Protein AF-A0A969HPZ8-F1 (afdb_monomer_lite)

pLDDT: mean 84.65, std 18.67, range [32.44, 97.88]

Radius of gyration: 44.58 Å; chains: 1; bounding box: 95×36×139 Å

Sequence (136 aa):
MDTYYGGFGYPGRSRDCRLFSSQFLYKSYSKAYPSARRLADGHLGERISLPQRNEIGNLKDAFNKMAESLQRSRQALEDYSHTLEQRVEERTYEVQKAYDEIAAKNEEILQQKHNIELVVKHLENTLQELQSTQGH

Secondary structure (DSSP, 8-state):
----PPP--PPP--SSHHHHHHHHHHHHHHHHHHHHHHHHTT-TT--------SHHHHHHHHHHHHHHHHHHHHHHHHHHHHHHHHHHHHHHHHHHHHHHHHHHHHHHHHHHHHHHHHHHHHHHHHHHHHHHHTT-

Foldseek 3Di:
DDDDDDDPDDDDDDDDVVVVVVVVVCVLCVQPVVLVVVVVVPPLVRADDDPDDDVSVVVRVVVNVVSVVVVVVVVVVVVVVVVVVVVVVVVVVVVVVVVVVVVVVVVVVVVVVVVVVVVVVVVVVVVVVVVVVVPD

Structure (mmCIF, N/CA/C/O backbone):
data_AF-A0A969HPZ8-F1
#
_entry.id   AF-A0A969HPZ8-F1
#
loop_
_atom_site.group_PDB
_atom_site.id
_atom_site.type_symbol
_atom_site.label_atom_id
_atom_site.label_alt_id
_atom_site.label_comp_id
_atom_site.label_asym_id
_atom_site.label_entity_id
_atom_site.label_seq_id
_atom_site.pdbx_PDB_ins_code
_atom_site.Cartn_x
_atom_site.Cartn_y
_atom_site.Cartn_z
_atom_site.occupancy
_atom_site.B_iso_or_equiv
_atom_site.auth_seq_id
_atom_site.auth_comp_id
_atom_site.auth_asym_id
_atom_site.auth_atom_id
_atom_site.pdbx_PDB_model_num
ATOM 1 N N . MET A 1 1 ? 54.449 -28.662 -66.510 1.00 36.91 1 MET A N 1
ATOM 2 C CA . MET A 1 1 ? 54.519 -27.369 -67.207 1.00 36.91 1 MET A CA 1
ATOM 3 C C . MET A 1 1 ? 53.101 -26.856 -67.325 1.00 36.91 1 MET A C 1
ATOM 5 O O . MET A 1 1 ? 52.287 -27.584 -67.871 1.00 36.91 1 MET A O 1
ATOM 9 N N . ASP A 1 2 ? 52.873 -25.678 -66.734 1.00 32.44 2 ASP A N 1
ATOM 10 C CA . ASP A 1 2 ? 51.867 -24.656 -67.075 1.00 32.44 2 ASP A CA 1
ATOM 11 C C . ASP A 1 2 ? 50.370 -25.020 -66.908 1.00 32.44 2 ASP A C 1
ATOM 13 O O . ASP A 1 2 ? 49.909 -26.028 -67.411 1.00 32.44 2 ASP A O 1
ATOM 17 N N . THR A 1 3 ? 49.489 -24.268 -66.227 1.00 36.00 3 THR A N 1
ATOM 18 C CA . THR A 1 3 ? 49.500 -22.866 -65.762 1.00 36.00 3 THR A CA 1
ATOM 19 C C . THR A 1 3 ? 48.362 -22.609 -64.744 1.00 36.00 3 THR A C 1
ATOM 21 O O . THR A 1 3 ? 47.271 -23.143 -64.886 1.00 36.00 3 THR A O 1
ATOM 24 N N . TYR A 1 4 ? 48.660 -21.764 -63.747 1.00 38.16 4 TYR A N 1
ATOM 25 C CA . TYR A 1 4 ? 47.849 -20.705 -63.109 1.00 38.16 4 TYR A CA 1
ATOM 26 C C . TYR A 1 4 ? 46.419 -20.939 -62.560 1.00 38.16 4 TYR A C 1
ATOM 28 O O . TYR A 1 4 ? 45.459 -21.220 -63.268 1.00 38.16 4 TYR A O 1
ATOM 36 N N . TYR A 1 5 ? 46.292 -20.628 -61.261 1.00 41.00 5 TYR A N 1
ATOM 37 C CA . TYR A 1 5 ? 45.070 -20.432 -60.473 1.00 41.00 5 TYR A CA 1
ATOM 38 C C . TYR A 1 5 ? 44.028 -19.537 -61.173 1.00 41.00 5 TYR A C 1
ATOM 40 O O . TYR A 1 5 ? 44.257 -18.345 -61.383 1.00 41.00 5 TYR A O 1
ATOM 48 N N . GLY A 1 6 ? 42.849 -20.103 -61.447 1.00 38.56 6 GLY A N 1
ATOM 49 C CA . GLY A 1 6 ? 41.646 -19.371 -61.841 1.00 38.56 6 GLY A CA 1
ATOM 50 C C . GLY A 1 6 ? 41.058 -18.599 -60.658 1.00 38.56 6 GLY A C 1
ATOM 51 O O . GLY A 1 6 ? 40.745 -19.169 -59.613 1.00 38.56 6 GLY A O 1
ATOM 52 N N . GLY A 1 7 ? 40.948 -17.282 -60.824 1.00 41.78 7 GLY A N 1
ATOM 53 C CA . GLY A 1 7 ? 40.485 -16.351 -59.806 1.00 41.78 7 GLY A CA 1
ATOM 54 C C . GLY A 1 7 ? 38.990 -16.457 -59.516 1.00 41.78 7 GLY A C 1
ATOM 55 O O . GLY A 1 7 ? 38.155 -16.156 -60.366 1.00 41.78 7 GLY A O 1
ATOM 56 N N . PHE A 1 8 ? 38.656 -16.754 -58.262 1.00 42.22 8 PHE A N 1
ATOM 57 C CA . PHE A 1 8 ? 37.438 -16.228 -57.656 1.00 42.22 8 PHE A CA 1
ATOM 58 C C . PHE A 1 8 ? 37.699 -14.763 -57.300 1.00 42.22 8 PHE A C 1
ATOM 60 O O . PHE A 1 8 ? 38.383 -14.451 -56.324 1.00 42.22 8 PHE A O 1
ATOM 67 N N . GLY A 1 9 ? 37.199 -13.856 -58.140 1.00 33.75 9 GLY A N 1
ATOM 68 C CA . GLY A 1 9 ? 37.201 -12.426 -57.865 1.00 33.75 9 GLY A CA 1
ATOM 69 C C . GLY A 1 9 ? 36.368 -12.133 -56.621 1.00 33.75 9 GLY A C 1
ATOM 70 O O . GLY A 1 9 ? 35.142 -12.161 -56.669 1.00 33.75 9 GLY A O 1
ATOM 71 N N . TYR A 1 10 ? 37.031 -11.847 -55.504 1.00 49.59 10 TYR A N 1
ATOM 72 C CA . TYR A 1 10 ? 36.386 -11.234 -54.350 1.00 49.59 10 TYR A CA 1
ATOM 73 C C . TYR A 1 10 ? 36.003 -9.792 -54.723 1.00 49.59 10 TYR A C 1
ATOM 75 O O . TYR A 1 10 ? 36.902 -9.000 -55.021 1.00 49.59 10 TYR A O 1
ATOM 83 N N . PRO A 1 11 ? 34.712 -9.409 -54.714 1.00 42.31 11 PRO A N 1
ATOM 84 C CA . PRO A 1 11 ? 34.341 -8.013 -54.892 1.00 42.31 11 PRO A CA 1
ATOM 85 C C . PRO A 1 11 ? 34.908 -7.180 -53.733 1.00 42.31 11 PRO A C 1
ATOM 87 O O . PRO A 1 11 ? 34.896 -7.591 -52.569 1.00 42.31 11 PRO A O 1
ATOM 90 N N . GLY A 1 12 ? 35.474 -6.028 -54.093 1.00 42.38 12 GLY A N 1
ATOM 91 C CA . GLY A 1 12 ? 36.371 -5.219 -53.275 1.00 42.38 12 GLY A CA 1
ATOM 92 C C . GLY A 1 12 ? 35.856 -4.879 -51.876 1.00 42.38 12 GLY A C 1
ATOM 93 O O . GLY A 1 12 ? 34.863 -4.179 -51.701 1.00 42.38 12 GLY A O 1
ATOM 94 N N . ARG A 1 13 ? 36.623 -5.288 -50.860 1.00 58.62 13 ARG A N 1
ATOM 95 C CA . ARG A 1 13 ? 36.639 -4.621 -49.554 1.00 58.62 13 ARG A CA 1
ATOM 96 C C . ARG A 1 13 ? 37.657 -3.488 -49.597 1.00 58.62 13 ARG A C 1
ATOM 98 O O . ARG A 1 13 ? 38.834 -3.718 -49.336 1.00 58.62 13 ARG A O 1
ATOM 105 N N . SER A 1 14 ? 37.229 -2.259 -49.853 1.00 56.53 14 SER A N 1
ATOM 106 C CA . SER A 1 14 ? 38.076 -1.097 -49.569 1.00 56.53 14 SER A CA 1
ATOM 107 C C . SER A 1 14 ? 37.267 0.200 -49.557 1.00 56.53 14 SER A C 1
ATOM 109 O O . SER A 1 14 ? 36.844 0.692 -50.591 1.00 56.53 14 SER A O 1
ATOM 111 N N . ARG A 1 15 ? 37.161 0.773 -48.345 1.00 45.53 15 ARG A N 1
ATOM 112 C CA . ARG A 1 15 ? 36.749 2.146 -47.957 1.00 45.53 15 ARG A CA 1
ATOM 113 C C . ARG A 1 15 ? 35.367 2.340 -47.306 1.00 45.53 15 ARG A C 1
ATOM 115 O O . ARG A 1 15 ? 35.305 3.164 -46.398 1.00 45.53 15 ARG A O 1
ATOM 122 N N . ASP A 1 16 ? 34.355 1.508 -47.561 1.00 53.28 16 ASP A N 1
ATOM 123 C CA . ASP A 1 16 ? 33.004 1.741 -46.988 1.00 53.28 16 ASP A CA 1
ATOM 124 C C . ASP A 1 16 ? 32.743 1.136 -45.596 1.00 53.28 16 ASP A C 1
ATOM 126 O O . ASP A 1 16 ? 31.953 1.662 -44.808 1.00 53.28 16 ASP A O 1
ATOM 130 N N . CYS A 1 17 ? 33.450 0.066 -45.221 1.00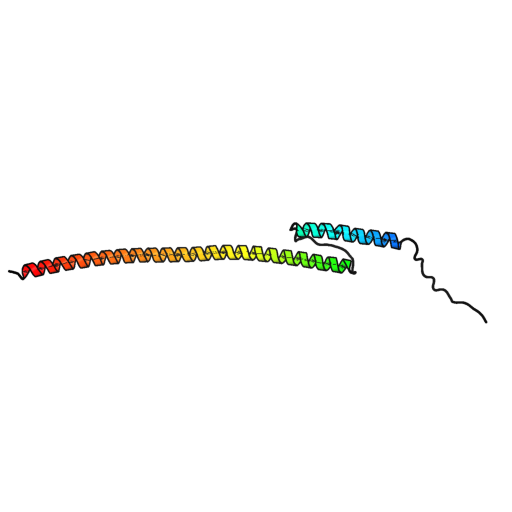 53.16 17 CYS A N 1
ATOM 131 C CA . CYS A 1 17 ? 33.186 -0.645 -43.961 1.00 53.16 17 CYS A CA 1
ATOM 132 C C . CYS A 1 17 ? 33.466 0.205 -42.702 1.00 53.16 17 CYS A C 1
ATOM 134 O O . CYS A 1 17 ? 32.846 -0.013 -41.662 1.00 53.16 17 CYS A O 1
ATOM 136 N N . ARG A 1 18 ? 34.387 1.181 -42.790 1.00 51.97 18 ARG A N 1
ATOM 137 C CA . ARG A 1 18 ? 34.789 2.039 -41.658 1.00 51.97 18 ARG A CA 1
ATOM 138 C C . ARG A 1 18 ? 33.730 3.089 -41.305 1.00 51.97 18 ARG A C 1
ATOM 140 O O . ARG A 1 18 ? 33.498 3.346 -40.128 1.00 51.97 18 ARG A O 1
ATOM 147 N N . LEU A 1 19 ? 33.078 3.673 -42.312 1.00 53.28 19 LEU A N 1
ATOM 148 C CA . LEU A 1 19 ? 31.987 4.632 -42.110 1.00 53.28 19 LEU A CA 1
ATOM 149 C C . LEU A 1 19 ? 30.706 3.914 -41.667 1.00 53.28 19 LEU A C 1
ATOM 151 O O . LEU A 1 19 ? 29.990 4.399 -40.791 1.00 53.28 19 LEU A O 1
ATOM 155 N N . PHE A 1 20 ? 30.461 2.715 -42.203 1.00 60.28 20 PHE A N 1
ATOM 156 C CA . PHE A 1 20 ? 29.296 1.909 -41.851 1.00 60.28 20 PHE A CA 1
ATOM 157 C C . PHE A 1 20 ? 29.300 1.458 -40.378 1.00 60.28 20 PHE A C 1
ATOM 159 O O . PHE A 1 20 ? 28.286 1.609 -39.697 1.00 60.28 20 PHE A O 1
ATOM 166 N N . SER A 1 21 ? 30.430 0.969 -39.846 1.00 62.00 21 SER A N 1
ATOM 167 C CA . SER A 1 21 ? 30.516 0.516 -38.446 1.00 62.00 21 SER A CA 1
ATOM 168 C C . SER A 1 21 ? 30.403 1.664 -37.432 1.00 62.00 21 SER A C 1
ATOM 170 O O . SER A 1 21 ? 29.736 1.523 -36.407 1.00 62.00 21 SER A O 1
ATOM 172 N N . SER A 1 22 ? 30.998 2.821 -37.735 1.00 69.75 22 SER A N 1
ATOM 173 C CA . SER A 1 22 ? 30.930 4.031 -36.906 1.00 69.75 22 SER A CA 1
ATOM 174 C C . SER A 1 22 ? 29.501 4.574 -36.810 1.00 69.75 22 SER A C 1
ATOM 176 O O . SER A 1 22 ? 28.981 4.763 -35.706 1.00 69.75 22 SER A O 1
ATOM 178 N N . GLN A 1 23 ? 28.823 4.736 -37.952 1.00 71.88 23 GLN A N 1
ATOM 179 C CA . GLN A 1 23 ? 27.449 5.241 -37.986 1.00 71.88 23 GLN A CA 1
ATOM 180 C C . GLN A 1 23 ? 26.473 4.283 -37.285 1.00 71.88 23 GLN A C 1
ATOM 182 O O . GLN A 1 23 ? 25.481 4.706 -36.688 1.00 71.88 23 GLN A O 1
ATOM 187 N N . PHE A 1 24 ? 26.749 2.983 -37.349 1.00 73.56 24 PHE A N 1
ATOM 188 C CA . PHE A 1 24 ? 25.947 1.929 -36.739 1.00 73.56 24 PHE A CA 1
ATOM 189 C C . PHE A 1 24 ? 26.045 1.895 -35.209 1.00 73.56 24 PHE A C 1
ATOM 191 O O . PHE A 1 24 ? 25.016 1.855 -34.524 1.00 73.56 24 PHE A O 1
ATOM 198 N N . LEU A 1 25 ? 27.266 1.946 -34.670 1.00 76.69 25 LEU A N 1
ATOM 199 C CA . LEU A 1 25 ? 27.490 2.000 -33.225 1.00 76.69 25 LEU A CA 1
ATOM 200 C C . LEU A 1 25 ? 26.940 3.306 -32.645 1.00 76.69 25 LEU A C 1
ATOM 202 O O . LEU A 1 25 ? 26.255 3.277 -31.623 1.00 76.69 25 LEU A O 1
ATOM 206 N N . TYR A 1 26 ? 27.126 4.426 -33.353 1.00 80.69 26 TYR A N 1
ATOM 207 C CA . TYR A 1 26 ? 26.585 5.720 -32.945 1.00 80.69 26 TYR A CA 1
ATOM 208 C C . TYR A 1 26 ? 25.051 5.724 -32.880 1.00 80.69 26 TYR A C 1
ATOM 210 O O . TYR A 1 26 ? 24.491 6.146 -31.874 1.00 80.69 26 TYR A O 1
ATOM 218 N N . LYS A 1 27 ? 24.354 5.190 -33.897 1.00 76.75 27 LYS A N 1
ATOM 219 C CA . LYS A 1 27 ? 22.878 5.081 -33.901 1.00 76.75 27 LYS A CA 1
ATOM 220 C C . LYS A 1 27 ? 22.331 4.205 -32.774 1.00 76.75 27 LYS A C 1
ATOM 222 O O . LYS A 1 27 ? 21.225 4.435 -32.293 1.00 76.75 27 LYS A O 1
ATOM 227 N N . SER A 1 28 ? 23.068 3.165 -32.402 1.00 79.94 28 SER A N 1
ATOM 228 C CA . SER A 1 28 ? 22.648 2.241 -31.347 1.00 79.94 28 SER A CA 1
ATOM 229 C C . SER A 1 28 ? 22.853 2.871 -29.969 1.00 79.94 28 SER A C 1
ATOM 231 O O . SER A 1 28 ? 21.941 2.861 -29.143 1.00 79.94 28 SER A O 1
ATOM 233 N N . TYR A 1 29 ? 24.006 3.511 -29.760 1.00 82.00 29 TYR A N 1
ATOM 234 C CA . TYR A 1 29 ? 24.311 4.271 -28.550 1.00 82.00 29 TYR A CA 1
ATOM 235 C C . TYR A 1 29 ? 23.358 5.459 -28.353 1.00 82.00 29 TYR A C 1
ATOM 237 O O . TYR A 1 29 ? 22.807 5.634 -27.266 1.00 82.00 29 TYR A O 1
ATOM 245 N N . SER A 1 30 ? 23.092 6.228 -29.415 1.00 84.88 30 SER A N 1
ATOM 246 C CA . SER A 1 30 ? 22.225 7.410 -29.358 1.00 84.88 30 SER A CA 1
ATOM 247 C C . SER A 1 30 ? 20.762 7.089 -29.057 1.00 84.88 30 SER A C 1
ATOM 249 O O . SER A 1 30 ? 20.023 7.988 -28.671 1.00 84.88 30 SER A O 1
ATOM 251 N N . LYS A 1 31 ? 20.338 5.826 -29.194 1.00 85.06 31 LYS A N 1
ATOM 252 C CA . LYS A 1 31 ? 19.019 5.357 -28.753 1.00 85.06 3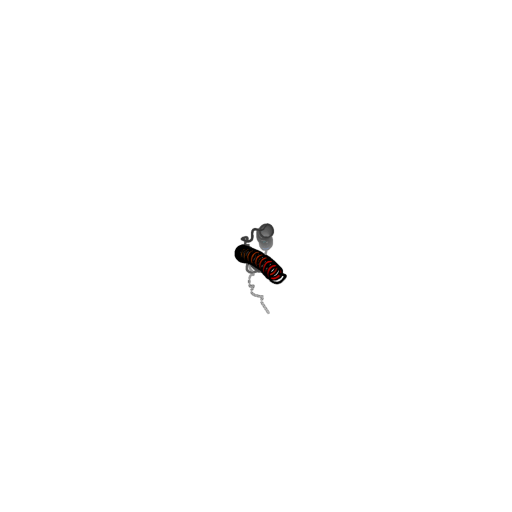1 LYS A CA 1
ATOM 253 C C . LYS A 1 31 ? 19.053 4.743 -27.357 1.00 85.06 31 LYS A C 1
ATOM 255 O O . LYS A 1 31 ? 18.195 5.056 -26.542 1.00 85.06 31 LYS A O 1
ATOM 260 N N . ALA A 1 32 ? 20.035 3.892 -27.066 1.00 87.00 32 ALA A N 1
ATOM 261 C CA . ALA A 1 32 ? 20.076 3.157 -25.804 1.00 87.00 32 ALA A CA 1
ATOM 262 C C . ALA A 1 32 ? 20.297 4.068 -24.587 1.00 87.00 32 ALA A C 1
ATOM 264 O O . ALA A 1 32 ? 19.588 3.935 -23.592 1.00 87.00 32 ALA A O 1
ATOM 265 N N . TYR A 1 33 ? 21.234 5.017 -24.675 1.00 89.69 33 TYR A N 1
ATOM 266 C CA . TYR A 1 33 ? 21.549 5.920 -23.567 1.00 89.69 33 TYR A CA 1
ATOM 267 C C . TYR A 1 33 ? 20.354 6.784 -23.115 1.00 89.69 33 TYR A C 1
ATOM 269 O O . TYR A 1 33 ? 20.007 6.734 -21.932 1.00 89.69 33 TYR A O 1
ATOM 277 N N . PRO A 1 34 ? 19.672 7.543 -23.998 1.00 91.94 34 PRO A N 1
ATOM 278 C CA . PRO A 1 34 ? 18.534 8.348 -23.564 1.00 91.94 34 PRO A CA 1
ATOM 279 C C . PRO A 1 34 ? 17.350 7.493 -23.101 1.00 91.94 34 PRO A C 1
ATOM 281 O O . PRO A 1 34 ? 16.690 7.878 -22.140 1.00 91.94 34 PRO A O 1
ATOM 284 N N . SER A 1 35 ? 17.096 6.328 -23.711 1.00 93.19 35 SER A N 1
ATOM 285 C CA . SER A 1 35 ? 16.056 5.409 -23.228 1.00 93.19 35 SER A CA 1
ATOM 286 C C . SER A 1 35 ? 16.359 4.894 -21.821 1.00 93.19 35 SER A C 1
ATOM 288 O O . SER A 1 35 ? 15.460 4.860 -20.987 1.00 93.19 35 SER A O 1
ATOM 290 N N . ALA A 1 36 ? 17.617 4.557 -21.524 1.00 92.62 36 ALA A N 1
ATOM 291 C CA . ALA A 1 36 ? 18.021 4.138 -20.185 1.00 92.62 36 ALA A CA 1
ATOM 292 C C . ALA A 1 36 ? 17.878 5.256 -19.154 1.00 92.62 36 ALA A C 1
ATOM 294 O O . ALA A 1 36 ? 17.379 5.011 -18.058 1.00 92.62 36 ALA A O 1
ATOM 295 N N . ARG A 1 37 ? 18.237 6.489 -19.522 1.00 94.69 37 ARG A N 1
ATOM 296 C CA . ARG A 1 37 ? 18.027 7.651 -18.658 1.00 94.69 37 ARG A CA 1
ATOM 297 C C . ARG A 1 37 ? 16.542 7.872 -18.365 1.00 94.69 37 ARG A C 1
ATOM 299 O O . ARG A 1 37 ? 16.165 7.970 -17.209 1.00 94.69 37 ARG A O 1
ATOM 306 N N . ARG A 1 38 ? 15.690 7.849 -19.392 1.00 95.75 38 ARG A N 1
ATOM 307 C CA . ARG A 1 38 ? 14.238 8.012 -19.220 1.00 95.75 38 ARG A CA 1
ATOM 308 C C . ARG A 1 38 ? 13.614 6.884 -18.396 1.00 95.75 38 ARG A C 1
ATOM 310 O O . ARG A 1 38 ? 12.725 7.153 -17.595 1.00 95.75 38 ARG A O 1
ATOM 317 N N . LEU A 1 39 ? 14.084 5.646 -18.558 1.00 95.12 39 LEU A N 1
ATOM 318 C CA . LEU A 1 39 ? 13.656 4.527 -17.718 1.00 95.12 39 LEU A CA 1
ATOM 319 C C . LEU A 1 39 ? 14.036 4.756 -16.247 1.00 95.12 39 LEU A C 1
ATOM 321 O O . LEU A 1 39 ? 13.203 4.535 -15.373 1.00 95.12 39 LEU A O 1
ATOM 325 N N . ALA A 1 40 ? 15.258 5.231 -15.984 1.00 93.00 40 ALA A N 1
ATOM 326 C CA . ALA A 1 40 ? 15.720 5.575 -14.639 1.00 93.00 40 ALA A CA 1
ATOM 327 C C . ALA A 1 40 ? 14.928 6.744 -14.023 1.00 93.00 40 ALA A C 1
ATOM 329 O O . ALA A 1 40 ? 14.649 6.722 -12.829 1.00 93.00 40 ALA A O 1
ATOM 330 N N . ASP A 1 41 ? 14.489 7.699 -14.845 1.00 96.12 41 ASP A N 1
ATOM 331 C CA . ASP A 1 41 ? 13.608 8.805 -14.439 1.00 96.12 41 ASP A CA 1
ATOM 332 C C . ASP A 1 41 ? 12.143 8.355 -14.216 1.00 96.12 41 ASP A C 1
ATOM 334 O O . ASP A 1 41 ? 11.269 9.166 -13.910 1.00 96.12 41 ASP A O 1
ATOM 338 N N . GLY A 1 42 ? 11.846 7.057 -14.358 1.00 93.12 42 GLY A N 1
ATOM 339 C CA . GLY A 1 42 ? 10.539 6.472 -14.055 1.00 93.12 42 GLY A CA 1
ATOM 340 C C . GLY A 1 42 ? 9.600 6.325 -15.253 1.00 93.12 42 GLY A C 1
ATOM 341 O O . GLY A 1 42 ? 8.453 5.908 -15.076 1.00 93.12 42 GLY A O 1
ATOM 342 N N . HIS A 1 43 ? 10.052 6.597 -16.481 1.00 95.56 43 HIS A N 1
ATOM 343 C CA . HIS A 1 43 ? 9.277 6.309 -17.691 1.00 95.56 43 HIS A CA 1
ATOM 344 C C . HIS A 1 43 ? 9.336 4.809 -18.031 1.00 95.56 43 HIS A C 1
ATOM 346 O O . HIS A 1 43 ? 10.032 4.373 -18.946 1.00 95.56 43 HIS A O 1
ATOM 352 N N . LEU A 1 44 ? 8.577 3.993 -17.296 1.00 93.75 44 LEU A N 1
ATOM 353 C CA . LEU A 1 44 ? 8.613 2.526 -17.415 1.00 93.75 44 LEU A CA 1
ATOM 354 C C . LEU A 1 44 ? 8.064 1.987 -18.748 1.00 93.75 44 LEU A C 1
ATOM 356 O O . LEU A 1 44 ? 8.301 0.831 -19.092 1.00 93.75 44 LEU A O 1
ATOM 360 N N . GLY A 1 45 ? 7.370 2.823 -19.524 1.00 93.25 45 GLY A N 1
ATOM 361 C CA . GLY A 1 45 ? 6.910 2.506 -20.879 1.00 93.25 45 GLY A CA 1
ATOM 362 C C . GLY A 1 45 ? 7.998 2.597 -21.956 1.00 93.25 45 GLY A C 1
ATOM 363 O O . GLY A 1 45 ? 7.741 2.246 -23.105 1.00 93.25 45 GLY A O 1
ATOM 364 N N . GLU A 1 46 ? 9.210 3.048 -21.619 1.00 94.25 46 GLU A N 1
ATOM 365 C CA . GLU A 1 46 ? 10.284 3.206 -22.599 1.00 94.25 46 GLU A CA 1
ATOM 366 C C . GLU A 1 46 ? 10.745 1.878 -23.187 1.00 94.25 46 GLU A C 1
ATOM 368 O O . GLU A 1 46 ? 10.959 0.894 -22.477 1.00 94.25 46 GLU A O 1
ATOM 373 N N . ARG A 1 47 ? 10.922 1.854 -24.510 1.00 93.62 47 ARG A N 1
ATOM 374 C CA . ARG A 1 47 ? 11.378 0.676 -25.250 1.00 93.62 47 ARG A CA 1
ATOM 375 C C . ARG A 1 47 ? 12.381 1.082 -26.315 1.00 93.62 47 ARG A C 1
ATOM 377 O O . ARG A 1 47 ? 12.216 2.088 -27.002 1.00 93.62 47 ARG A O 1
ATOM 384 N N . ILE A 1 48 ? 13.399 0.252 -26.505 1.00 92.44 48 ILE A N 1
ATOM 385 C CA . ILE A 1 48 ? 14.360 0.418 -27.592 1.00 92.44 48 ILE A CA 1
ATOM 386 C C . ILE A 1 48 ? 13.873 -0.407 -28.788 1.00 92.44 48 ILE A C 1
ATOM 388 O O . ILE A 1 48 ? 13.721 -1.627 -28.696 1.00 92.44 48 ILE A O 1
ATOM 392 N N . SER A 1 49 ? 13.667 0.257 -29.929 1.00 88.00 49 SER A N 1
ATOM 393 C CA . SER A 1 49 ? 13.380 -0.389 -31.215 1.00 88.00 49 SER A CA 1
ATOM 394 C C . SER A 1 49 ? 14.590 -0.279 -32.147 1.00 88.00 49 SER A C 1
ATOM 396 O O . SER A 1 49 ? 14.901 0.783 -32.707 1.00 88.00 49 SER A O 1
ATOM 398 N N . LEU A 1 50 ? 15.312 -1.396 -32.266 1.00 83.06 50 LEU A N 1
ATOM 399 C CA . LEU A 1 50 ? 16.459 -1.584 -33.151 1.00 83.06 50 LEU A CA 1
ATOM 400 C C . LEU A 1 50 ? 16.256 -2.878 -33.959 1.00 83.06 50 LEU A C 1
ATOM 402 O O . LEU A 1 50 ? 15.989 -3.917 -33.355 1.00 83.06 50 LEU A O 1
ATOM 406 N N . PRO A 1 51 ? 16.423 -2.858 -35.294 1.00 75.94 51 PRO A N 1
ATOM 407 C CA . PRO A 1 51 ? 16.185 -4.022 -36.156 1.00 75.94 51 PRO A CA 1
ATOM 408 C C . PRO A 1 51 ? 17.304 -5.084 -36.107 1.00 75.94 51 PRO A C 1
ATOM 410 O O . PRO A 1 51 ? 17.379 -5.947 -36.977 1.00 75.94 51 PRO A O 1
ATOM 413 N N . GLN A 1 52 ? 18.216 -5.018 -35.135 1.00 79.50 52 GLN A N 1
ATOM 414 C CA . GLN A 1 52 ? 19.448 -5.810 -35.130 1.00 79.50 52 GLN A CA 1
ATOM 415 C C . GLN A 1 52 ? 19.298 -7.147 -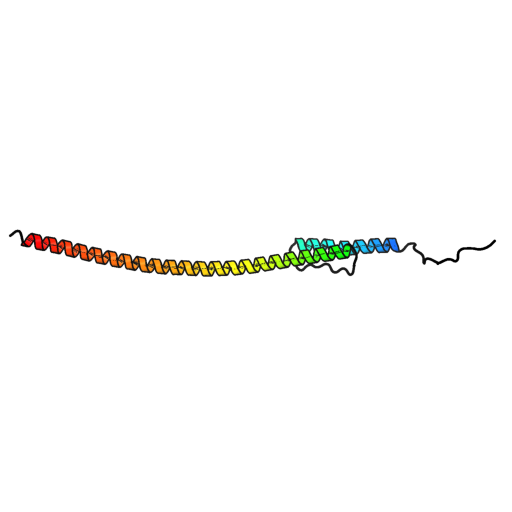34.396 1.00 79.50 52 GLN A C 1
ATOM 417 O O . GLN A 1 52 ? 18.567 -7.243 -33.413 1.00 79.50 52 GLN A O 1
ATOM 422 N N . ARG A 1 53 ? 20.035 -8.163 -34.869 1.00 78.69 53 ARG A N 1
ATOM 423 C CA . ARG A 1 53 ? 20.056 -9.544 -34.340 1.00 78.69 53 ARG A CA 1
ATOM 424 C C . ARG A 1 53 ? 21.419 -9.968 -33.763 1.00 78.69 53 ARG A C 1
ATOM 426 O O . ARG A 1 53 ? 21.698 -11.153 -33.655 1.00 78.69 53 ARG A O 1
ATOM 433 N N . ASN A 1 54 ? 22.280 -9.006 -33.454 1.00 85.00 54 ASN A N 1
ATOM 434 C CA . ASN A 1 54 ? 23.597 -9.217 -32.846 1.00 85.00 54 ASN A CA 1
ATOM 435 C C . ASN A 1 54 ? 23.558 -8.884 -31.338 1.00 85.00 54 ASN A C 1
ATOM 437 O O . ASN A 1 54 ? 22.485 -8.750 -30.749 1.00 85.00 54 ASN A O 1
ATOM 441 N N . GLU A 1 55 ? 24.715 -8.692 -30.711 1.00 85.25 55 GLU A N 1
ATOM 442 C CA . GLU A 1 55 ? 24.860 -8.365 -29.288 1.00 85.25 55 GLU A CA 1
ATOM 443 C C . GLU A 1 55 ? 24.102 -7.088 -28.891 1.00 85.25 55 GLU A C 1
ATOM 445 O O . GLU A 1 55 ? 23.546 -7.005 -27.797 1.00 85.25 55 GLU A O 1
ATOM 450 N N . ILE A 1 56 ? 24.005 -6.109 -29.796 1.00 86.00 56 ILE A N 1
ATOM 451 C CA . ILE A 1 56 ? 23.206 -4.892 -29.589 1.00 86.00 56 ILE A CA 1
ATOM 452 C C . ILE A 1 56 ? 21.706 -5.216 -29.579 1.00 86.00 56 ILE A C 1
ATOM 454 O O . ILE A 1 56 ? 20.945 -4.639 -28.800 1.00 86.00 56 ILE A O 1
ATOM 458 N N . GLY A 1 57 ? 21.279 -6.169 -30.410 1.00 87.12 57 GLY A N 1
ATOM 459 C CA . GLY A 1 57 ? 19.935 -6.744 -30.361 1.00 87.12 57 GLY A CA 1
ATOM 460 C C . GLY A 1 57 ? 19.638 -7.392 -29.007 1.00 87.12 57 GLY A C 1
ATOM 461 O O . GLY A 1 57 ? 18.608 -7.090 -28.407 1.00 87.12 57 GLY A O 1
ATOM 462 N N . ASN A 1 58 ? 20.578 -8.183 -28.481 1.00 89.12 58 ASN A N 1
ATOM 463 C CA . ASN A 1 58 ? 20.447 -8.814 -27.164 1.00 89.12 58 ASN A CA 1
ATOM 464 C C . ASN A 1 58 ? 20.379 -7.779 -26.031 1.00 89.12 58 ASN A C 1
ATOM 466 O O . ASN A 1 58 ? 19.553 -7.913 -25.130 1.00 89.12 58 ASN A O 1
ATOM 470 N N . LEU A 1 59 ? 21.193 -6.718 -26.089 1.00 88.62 59 LEU A N 1
ATOM 471 C CA . LEU A 1 59 ? 21.131 -5.610 -25.131 1.00 88.62 59 LEU A CA 1
ATOM 472 C C . LEU A 1 59 ? 19.761 -4.919 -25.162 1.00 88.62 59 LEU A C 1
ATOM 474 O O . LEU A 1 59 ? 19.176 -4.655 -24.114 1.00 88.62 59 LEU A O 1
ATOM 478 N N . LYS A 1 60 ? 19.229 -4.660 -26.360 1.00 90.62 60 LYS A N 1
ATOM 479 C CA . LYS A 1 60 ? 17.883 -4.107 -26.558 1.00 90.62 60 LYS A CA 1
ATOM 480 C C . LYS A 1 60 ? 16.812 -5.021 -25.947 1.00 90.62 60 LYS A C 1
ATOM 482 O O . LYS A 1 60 ? 15.919 -4.527 -25.262 1.00 90.62 60 LYS A O 1
ATOM 487 N N . ASP A 1 61 ? 16.901 -6.334 -26.153 1.00 93.19 61 ASP A N 1
ATOM 488 C CA . ASP A 1 61 ? 15.949 -7.291 -25.574 1.00 93.19 61 ASP A CA 1
ATOM 489 C C . ASP A 1 61 ? 16.044 -7.343 -24.042 1.00 93.19 61 ASP A C 1
ATOM 491 O O . ASP A 1 61 ? 15.017 -7.328 -23.364 1.00 93.19 61 ASP A O 1
ATOM 495 N N . ALA A 1 62 ? 17.257 -7.342 -23.481 1.00 93.56 62 ALA A N 1
ATOM 496 C CA . ALA A 1 62 ? 17.473 -7.294 -22.035 1.00 93.56 62 ALA A CA 1
ATOM 497 C C . ALA A 1 62 ? 16.934 -5.993 -21.416 1.00 93.56 62 ALA A C 1
ATOM 499 O O . ALA A 1 62 ? 16.253 -6.034 -20.392 1.00 93.56 62 ALA A O 1
ATOM 500 N N . PHE A 1 63 ? 17.173 -4.850 -22.066 1.00 94.00 63 PHE A N 1
ATOM 501 C CA . PHE A 1 63 ? 16.631 -3.558 -21.651 1.00 94.00 63 PHE A CA 1
ATOM 502 C C . PHE A 1 63 ? 15.098 -3.560 -21.639 1.00 94.00 63 PHE A C 1
ATOM 504 O O . PHE A 1 63 ? 14.485 -3.192 -20.640 1.00 94.00 63 PHE A O 1
ATOM 511 N N . ASN A 1 64 ? 14.469 -4.018 -22.724 1.00 95.25 64 ASN A N 1
ATOM 512 C CA . ASN A 1 64 ? 13.010 -4.041 -22.825 1.00 95.25 64 ASN A CA 1
ATOM 513 C C . ASN A 1 64 ? 12.381 -4.974 -21.778 1.00 95.25 64 ASN A C 1
ATOM 515 O O . ASN A 1 64 ? 11.366 -4.613 -21.185 1.00 95.25 64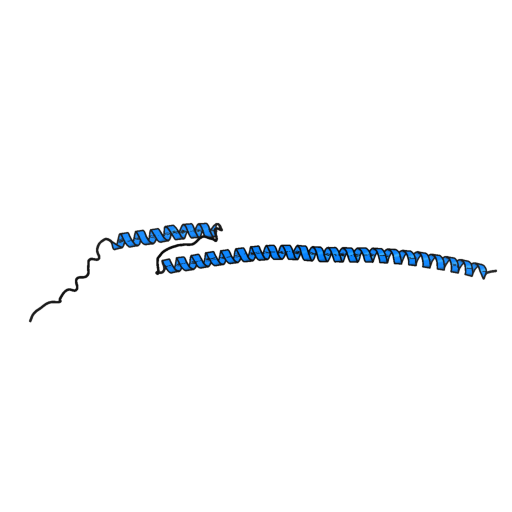 ASN A O 1
ATOM 519 N N . LYS A 1 65 ? 13.002 -6.131 -21.502 1.00 96.50 65 LYS A N 1
ATOM 520 C CA . LYS A 1 65 ? 12.577 -7.042 -20.424 1.00 96.50 65 LYS A CA 1
ATOM 521 C C . LYS A 1 65 ? 12.689 -6.397 -19.044 1.00 96.50 65 LYS A C 1
ATOM 523 O O . LYS A 1 65 ? 11.789 -6.551 -18.225 1.00 96.50 65 LYS A O 1
ATOM 528 N N . MET A 1 66 ? 13.769 -5.661 -18.785 1.00 96.31 66 MET A N 1
ATOM 529 C CA . MET A 1 66 ? 13.942 -4.920 -17.534 1.00 96.31 66 MET A CA 1
ATOM 530 C C . MET A 1 66 ? 12.852 -3.855 -17.367 1.00 96.31 66 MET A C 1
ATOM 532 O O . MET A 1 66 ? 12.211 -3.801 -16.320 1.00 96.31 66 MET A O 1
ATOM 536 N N . ALA A 1 67 ? 12.598 -3.057 -18.408 1.00 96.88 67 ALA A N 1
ATOM 537 C CA . ALA A 1 67 ? 11.559 -2.030 -18.395 1.00 96.88 67 ALA A CA 1
ATOM 538 C C . ALA A 1 67 ? 10.162 -2.627 -18.154 1.00 96.88 67 ALA A C 1
ATOM 540 O O . ALA A 1 67 ? 9.398 -2.119 -17.336 1.00 96.88 67 ALA A O 1
ATOM 541 N N . GLU A 1 68 ? 9.851 -3.752 -18.803 1.00 97.50 68 GLU A N 1
ATOM 542 C CA . GLU A 1 68 ? 8.606 -4.488 -18.582 1.00 97.50 68 GLU A CA 1
ATOM 543 C C . GLU A 1 68 ? 8.491 -5.032 -17.151 1.00 97.50 68 GLU A C 1
ATOM 545 O O . GLU A 1 68 ? 7.443 -4.889 -16.523 1.00 97.50 68 GLU A O 1
ATOM 550 N N . SER A 1 69 ? 9.560 -5.618 -16.606 1.00 97.44 69 SER A N 1
ATOM 551 C CA . SER A 1 69 ? 9.569 -6.127 -15.231 1.00 97.44 69 SER A CA 1
ATOM 552 C C . SER A 1 69 ? 9.343 -5.013 -14.210 1.00 97.44 69 SER A C 1
ATOM 554 O O . SER A 1 69 ? 8.590 -5.204 -13.256 1.00 97.44 69 SER A O 1
ATOM 556 N N . LEU A 1 70 ? 9.968 -3.849 -14.406 1.00 97.00 70 LEU A N 1
ATOM 557 C CA . LEU A 1 70 ? 9.759 -2.683 -13.549 1.00 97.00 70 LEU A CA 1
ATOM 558 C C . LEU A 1 70 ? 8.317 -2.180 -13.644 1.00 97.00 70 LEU A C 1
ATOM 560 O O . LEU A 1 70 ? 7.698 -1.915 -12.617 1.00 97.00 70 LEU A O 1
ATOM 564 N N . GLN A 1 71 ? 7.766 -2.095 -14.857 1.00 96.62 71 GLN A N 1
ATOM 565 C CA . GLN A 1 71 ? 6.381 -1.679 -15.077 1.00 96.62 71 GLN A CA 1
ATOM 566 C C . GLN A 1 71 ? 5.389 -2.609 -14.366 1.00 96.62 71 GLN A C 1
ATOM 568 O O . GLN A 1 71 ? 4.496 -2.132 -13.672 1.00 96.62 71 GLN A O 1
ATOM 573 N N . ARG A 1 72 ? 5.573 -3.929 -14.489 1.00 97.12 72 ARG A N 1
ATOM 574 C CA . ARG A 1 72 ? 4.732 -4.924 -13.805 1.00 97.12 72 ARG A CA 1
ATOM 575 C C . ARG A 1 72 ? 4.861 -4.843 -12.287 1.00 97.12 72 ARG A C 1
ATOM 577 O O . ARG A 1 72 ? 3.853 -4.910 -11.598 1.00 97.12 72 ARG A O 1
ATOM 584 N N . SER A 1 73 ? 6.082 -4.682 -11.774 1.00 96.62 73 SER A N 1
ATOM 585 C CA . SER A 1 73 ? 6.325 -4.534 -10.335 1.00 96.62 73 SER A CA 1
ATOM 586 C C . SER A 1 73 ? 5.620 -3.299 -9.773 1.00 96.62 73 SER A C 1
ATOM 588 O O . SER A 1 73 ? 4.949 -3.381 -8.749 1.00 96.62 73 SER A O 1
ATOM 590 N N . ARG A 1 74 ? 5.697 -2.166 -10.484 1.00 96.56 74 ARG A N 1
ATOM 591 C CA . ARG A 1 74 ? 4.998 -0.939 -10.095 1.00 96.56 74 ARG A CA 1
ATOM 592 C C . ARG A 1 74 ? 3.482 -1.119 -10.089 1.00 96.56 74 ARG A C 1
ATOM 594 O O . ARG A 1 74 ? 2.860 -0.756 -9.101 1.00 96.56 74 ARG A O 1
ATOM 601 N N . GLN A 1 75 ? 2.915 -1.721 -11.135 1.00 96.50 75 GLN A N 1
ATOM 602 C CA . GLN A 1 75 ? 1.478 -1.998 -11.178 1.00 96.50 75 GLN A CA 1
ATOM 603 C C . GLN A 1 75 ? 1.048 -2.894 -10.011 1.00 96.50 75 GLN A C 1
ATOM 605 O O . GLN A 1 75 ? 0.096 -2.579 -9.314 1.00 96.50 75 GLN A O 1
ATOM 610 N N . ALA A 1 76 ? 1.797 -3.966 -9.738 1.00 96.44 76 ALA A N 1
ATOM 611 C CA . ALA A 1 76 ? 1.496 -4.864 -8.627 1.00 96.44 76 ALA A CA 1
ATOM 612 C C . ALA A 1 76 ? 1.577 -4.163 -7.259 1.00 96.44 76 ALA A C 1
ATOM 614 O O . ALA A 1 76 ? 0.782 -4.463 -6.373 1.00 96.44 76 ALA A O 1
ATOM 615 N N . LEU A 1 77 ? 2.521 -3.232 -7.076 1.00 96.94 77 LEU A N 1
ATOM 616 C CA . LEU A 1 77 ? 2.610 -2.415 -5.863 1.00 96.94 77 LEU A CA 1
ATOM 617 C C . LEU A 1 77 ? 1.421 -1.460 -5.724 1.00 96.94 77 LEU A C 1
ATOM 619 O O . LEU A 1 77 ? 0.893 -1.324 -4.624 1.00 96.94 77 LEU A O 1
ATOM 623 N N . GLU A 1 78 ? 0.997 -0.819 -6.814 1.00 96.50 78 GLU A N 1
ATOM 624 C CA . GLU A 1 78 ? -0.172 0.070 -6.833 1.00 96.50 78 GLU A CA 1
ATOM 625 C C . GLU A 1 78 ? -1.459 -0.713 -6.513 1.00 96.50 78 GLU A C 1
ATOM 627 O O . GLU A 1 78 ? -2.209 -0.327 -5.616 1.00 96.50 78 GLU A O 1
ATOM 632 N N . ASP A 1 79 ? -1.652 -1.874 -7.144 1.00 97.12 79 ASP A N 1
ATOM 633 C CA . ASP A 1 79 ? -2.792 -2.763 -6.893 1.00 97.12 79 ASP A CA 1
ATOM 634 C C . ASP A 1 79 ? -2.800 -3.278 -5.441 1.00 97.12 79 ASP A C 1
ATOM 636 O O . ASP A 1 79 ? -3.842 -3.320 -4.777 1.00 97.12 79 ASP A O 1
ATOM 640 N N . TYR A 1 80 ? -1.626 -3.653 -4.920 1.00 94.44 80 TYR A N 1
ATOM 641 C CA . TYR A 1 80 ? -1.479 -4.101 -3.538 1.00 94.44 80 TYR A CA 1
ATOM 642 C C . TYR A 1 80 ? -1.758 -2.976 -2.541 1.00 94.44 80 TYR A C 1
ATOM 644 O O . TYR A 1 80 ? -2.439 -3.219 -1.547 1.00 94.44 80 TYR A O 1
ATOM 652 N N . SER A 1 81 ? -1.281 -1.754 -2.807 1.00 96.38 81 SER A N 1
ATOM 653 C CA . SER A 1 81 ? -1.569 -0.576 -1.979 1.00 96.38 81 SER A CA 1
ATOM 654 C C . SER A 1 81 ? -3.070 -0.334 -1.894 1.00 96.38 81 SER A C 1
ATOM 656 O O . SER A 1 81 ? -3.610 -0.244 -0.796 1.00 96.38 81 SER A O 1
ATOM 658 N N . HIS A 1 82 ? -3.758 -0.334 -3.039 1.00 95.81 82 HIS A N 1
ATOM 659 C CA . HIS A 1 82 ? -5.203 -0.134 -3.083 1.00 95.81 82 HIS A CA 1
ATOM 660 C C . HIS A 1 82 ? -5.963 -1.224 -2.316 1.00 95.81 82 HIS A C 1
ATOM 662 O O . HIS A 1 82 ? -6.842 -0.939 -1.505 1.00 95.81 82 HIS A O 1
ATOM 668 N N . THR A 1 83 ? -5.576 -2.486 -2.514 1.00 96.31 83 THR A N 1
ATOM 669 C CA . THR A 1 83 ? -6.180 -3.617 -1.795 1.00 96.31 83 THR A CA 1
ATOM 670 C C . THR A 1 83 ? -5.927 -3.521 -0.288 1.00 96.31 83 THR A C 1
ATOM 672 O O . THR A 1 83 ? -6.786 -3.870 0.521 1.00 96.31 83 THR A O 1
ATOM 675 N N . LEU A 1 84 ? -4.739 -3.071 0.119 1.00 96.31 84 LEU A N 1
ATOM 676 C CA . LEU A 1 84 ? -4.389 -2.921 1.526 1.00 96.31 84 LEU A CA 1
ATOM 677 C C . LEU A 1 84 ? -5.189 -1.792 2.181 1.00 96.31 84 LEU A C 1
ATOM 679 O O . LEU A 1 84 ? -5.674 -1.983 3.292 1.00 96.31 84 LEU A O 1
ATOM 683 N N . GLU A 1 85 ? -5.366 -0.665 1.493 1.00 96.94 85 GLU A N 1
ATOM 684 C CA . GLU A 1 85 ? -6.211 0.447 1.942 1.00 96.94 85 GLU A CA 1
ATOM 685 C C . GLU A 1 85 ? -7.652 -0.013 2.185 1.00 96.94 85 GLU A C 1
ATOM 687 O O . GLU A 1 85 ? -8.174 0.192 3.281 1.00 96.94 85 GLU A O 1
ATOM 692 N N . GLN A 1 86 ? -8.249 -0.733 1.229 1.00 96.88 86 GLN A N 1
ATOM 693 C CA . GLN A 1 86 ? -9.596 -1.300 1.381 1.00 96.88 86 GLN A CA 1
ATOM 694 C C . GLN A 1 86 ? -9.689 -2.234 2.588 1.00 96.88 86 GLN A C 1
ATOM 696 O O . GLN A 1 86 ? -10.585 -2.108 3.419 1.00 96.88 86 GLN A O 1
ATOM 701 N N . ARG A 1 87 ? -8.719 -3.141 2.745 1.00 95.81 87 ARG A N 1
ATOM 702 C CA . ARG A 1 87 ? -8.693 -4.061 3.889 1.00 95.81 87 ARG A CA 1
ATOM 703 C C . ARG A 1 87 ? -8.535 -3.332 5.219 1.00 95.81 87 ARG A C 1
ATOM 705 O O . ARG A 1 87 ? -9.089 -3.778 6.219 1.00 95.81 87 ARG A O 1
ATOM 712 N N . VAL A 1 88 ? -7.757 -2.253 5.270 1.00 97.50 88 VAL A N 1
ATOM 713 C CA . VAL A 1 88 ? -7.619 -1.442 6.486 1.00 97.50 88 VAL A CA 1
ATOM 714 C C . VAL A 1 88 ? -8.945 -0.768 6.821 1.00 97.50 88 VAL A C 1
ATOM 716 O O . VAL A 1 88 ? -9.346 -0.804 7.982 1.00 97.50 88 VAL A O 1
ATOM 719 N N . GLU A 1 89 ? -9.643 -0.213 5.833 1.00 96.69 89 GLU A N 1
ATOM 720 C CA . GLU A 1 89 ? -10.960 0.400 6.020 1.00 96.69 89 GLU A CA 1
ATOM 721 C C . GLU A 1 89 ? -11.986 -0.620 6.535 1.00 96.69 89 GLU A C 1
ATOM 723 O O . GLU A 1 89 ? -12.595 -0.402 7.584 1.00 96.69 89 GLU A O 1
ATOM 728 N N . GLU A 1 90 ? -12.097 -1.777 5.878 1.00 97.31 90 GLU A N 1
ATOM 729 C CA . GLU A 1 90 ? -12.987 -2.870 6.287 1.00 97.31 90 GLU A CA 1
ATOM 730 C C . GLU A 1 90 ? -12.704 -3.324 7.724 1.00 97.31 90 GLU A C 1
ATOM 732 O O . GLU A 1 90 ? -13.610 -3.405 8.554 1.00 97.31 90 GLU A O 1
ATOM 737 N N . ARG A 1 91 ? -11.432 -3.569 8.060 1.00 95.81 91 ARG A N 1
ATOM 738 C CA . ARG A 1 91 ? -11.047 -4.024 9.404 1.00 95.81 91 ARG A CA 1
ATOM 739 C C . ARG A 1 91 ? -11.233 -2.945 10.460 1.00 95.81 91 ARG A C 1
ATOM 741 O O . ARG A 1 91 ? -11.579 -3.271 11.592 1.00 95.81 91 ARG A O 1
ATOM 748 N N . THR A 1 92 ? -11.031 -1.679 10.111 1.00 96.81 92 THR A N 1
ATOM 749 C CA . THR A 1 92 ? -11.299 -0.552 11.014 1.00 96.81 92 THR A CA 1
ATOM 750 C C . THR A 1 92 ? -12.791 -0.448 11.300 1.00 96.81 92 THR A C 1
ATOM 752 O O . THR A 1 92 ? -13.180 -0.307 12.457 1.00 96.81 92 THR A O 1
ATOM 755 N N . TYR A 1 93 ? -13.630 -0.603 10.276 1.00 97.62 93 TYR A N 1
ATOM 756 C CA . TYR A 1 93 ? -15.079 -0.624 10.427 1.00 97.62 93 TYR A CA 1
ATOM 757 C C . TYR A 1 93 ? -15.554 -1.799 11.296 1.00 97.62 93 TYR A C 1
ATOM 759 O O . TYR A 1 93 ? -16.337 -1.599 12.223 1.00 97.62 93 TYR A O 1
ATOM 767 N N . GLU A 1 94 ? -15.046 -3.012 11.055 1.00 97.56 94 GLU A N 1
ATOM 768 C CA . GLU A 1 94 ? -15.359 -4.190 11.877 1.00 97.56 94 GLU A CA 1
ATOM 769 C C . GLU A 1 94 ? -14.984 -3.982 13.349 1.00 97.56 94 GLU A C 1
ATOM 771 O O . GLU A 1 94 ? -15.773 -4.292 14.243 1.00 97.56 94 GLU A O 1
ATOM 776 N N . VAL A 1 95 ? -13.790 -3.439 13.606 1.00 97.31 95 VAL A N 1
ATOM 777 C CA . VAL A 1 95 ? -13.318 -3.158 14.967 1.00 97.31 95 VAL A CA 1
ATOM 778 C C . VAL A 1 95 ? -14.170 -2.082 15.631 1.00 97.31 95 VAL A C 1
ATOM 780 O O . VAL A 1 95 ? -14.551 -2.260 16.786 1.00 97.31 95 VAL A O 1
ATOM 783 N N . GLN A 1 96 ? -14.510 -1.005 14.920 1.00 97.00 96 GLN A N 1
ATOM 784 C CA . GLN A 1 96 ? -15.368 0.048 15.460 1.00 97.00 96 GLN A CA 1
ATOM 785 C C . GLN A 1 96 ? -16.749 -0.500 15.820 1.00 97.00 96 GLN A C 1
ATOM 787 O O . GLN A 1 96 ? -17.232 -0.271 16.923 1.00 97.00 96 GLN A O 1
ATOM 792 N N . LYS A 1 97 ? -17.346 -1.309 14.941 1.00 97.88 97 LYS A N 1
ATOM 793 C CA . LYS A 1 97 ? -18.631 -1.953 15.212 1.00 97.88 97 LYS A CA 1
ATOM 794 C C . LYS A 1 97 ? -18.570 -2.847 16.453 1.00 97.88 97 LYS A C 1
ATOM 796 O O . LYS A 1 97 ? -19.450 -2.774 17.305 1.00 97.88 97 LYS A O 1
ATOM 801 N N . ALA A 1 98 ? -17.530 -3.672 16.578 1.00 96.69 98 ALA A N 1
ATOM 802 C CA . ALA A 1 98 ? -17.349 -4.516 17.757 1.00 96.69 98 ALA A CA 1
ATOM 803 C C . ALA A 1 98 ? -17.153 -3.681 19.035 1.00 96.69 98 ALA A C 1
ATOM 805 O O . ALA A 1 98 ? -17.660 -4.044 20.095 1.00 96.69 98 ALA A O 1
ATOM 806 N N . TYR A 1 99 ? -16.441 -2.555 18.937 1.00 97.50 99 TYR A N 1
ATOM 807 C CA . TYR A 1 99 ? -16.271 -1.619 20.043 1.00 97.50 99 TYR A CA 1
ATOM 808 C C . TYR A 1 99 ? -17.608 -1.007 20.475 1.00 97.50 99 TYR A C 1
ATOM 810 O O . TYR A 1 99 ? -17.911 -1.004 21.668 1.00 97.50 99 TYR A O 1
ATOM 818 N N . ASP A 1 100 ? -18.433 -0.569 19.525 1.00 97.56 100 ASP A N 1
ATOM 819 C CA . ASP A 1 100 ? -19.759 -0.005 19.795 1.00 97.56 100 ASP A CA 1
ATOM 820 C C . ASP A 1 100 ? -20.689 -1.046 20.445 1.00 97.56 100 ASP A C 1
ATOM 822 O O . ASP A 1 100 ? -21.390 -0.748 21.413 1.00 97.56 100 ASP A O 1
ATOM 826 N N . GLU A 1 101 ? -20.648 -2.300 19.982 1.00 97.56 101 GLU A N 1
ATOM 827 C CA . GLU A 1 101 ? -21.396 -3.408 20.589 1.00 97.56 101 GLU A CA 1
ATOM 828 C C . GLU A 1 101 ? -20.948 -3.695 22.032 1.00 97.56 101 GLU A C 1
ATOM 830 O O . GLU A 1 101 ? -21.780 -3.937 22.912 1.00 97.56 101 GLU A O 1
ATOM 835 N N . ILE A 1 102 ? -19.638 -3.667 22.298 1.00 97.50 102 ILE A N 1
ATOM 836 C CA . ILE A 1 102 ? -19.092 -3.837 23.651 1.00 97.50 102 ILE A CA 1
ATOM 837 C C . ILE A 1 102 ? -19.494 -2.660 24.544 1.00 97.50 102 ILE A C 1
ATOM 839 O O . ILE A 1 102 ? -19.880 -2.876 25.692 1.00 97.50 102 ILE A O 1
ATOM 843 N N . ALA A 1 103 ? -19.436 -1.429 24.033 1.00 97.38 103 ALA A N 1
ATOM 844 C CA . ALA A 1 103 ? -19.844 -0.238 24.769 1.00 97.38 103 ALA A CA 1
ATOM 845 C C . ALA A 1 103 ? -21.322 -0.317 25.181 1.00 97.38 103 ALA A C 1
ATOM 847 O O . ALA A 1 103 ? -21.629 -0.150 26.361 1.00 97.38 103 ALA A O 1
ATOM 848 N N . ALA A 1 104 ? -22.211 -0.688 24.255 1.00 97.25 104 ALA A N 1
ATOM 849 C CA . ALA A 1 104 ? -23.634 -0.865 24.541 1.00 97.25 104 ALA A CA 1
ATOM 850 C C . ALA A 1 104 ? -23.889 -1.935 25.620 1.00 97.25 104 ALA A C 1
ATOM 852 O O . ALA A 1 104 ? -24.665 -1.721 26.550 1.00 97.25 104 ALA A O 1
ATOM 853 N N . LYS A 1 105 ? -23.191 -3.077 25.552 1.00 96.56 105 LYS A N 1
ATOM 854 C CA . LYS A 1 105 ? -23.291 -4.123 26.587 1.00 96.56 105 LYS A CA 1
ATOM 855 C C . LYS A 1 105 ? -22.766 -3.662 27.944 1.00 96.56 105 LYS A C 1
ATOM 857 O O . LYS A 1 105 ? -23.330 -4.022 28.974 1.00 96.56 105 LYS A O 1
ATOM 862 N N . ASN A 1 106 ? -21.694 -2.874 27.967 1.00 97.06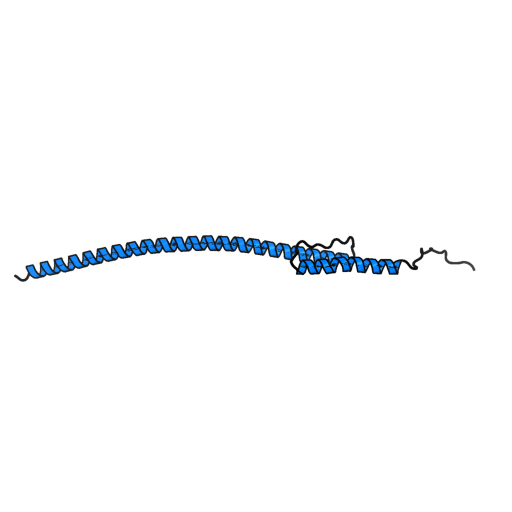 106 ASN A N 1
ATOM 863 C CA . ASN A 1 106 ? -21.162 -2.324 29.211 1.00 97.06 106 ASN A CA 1
ATOM 864 C C . ASN A 1 106 ? -22.158 -1.363 29.870 1.00 97.06 106 ASN A C 1
ATOM 866 O O . ASN A 1 106 ? -22.319 -1.409 31.088 1.00 97.06 106 ASN A O 1
ATOM 870 N N . GLU A 1 107 ? -22.852 -0.531 29.089 1.00 96.81 107 GLU A N 1
ATOM 871 C CA . GLU A 1 107 ? -23.927 0.322 29.606 1.00 96.81 107 GLU A CA 1
ATOM 872 C C . GLU A 1 107 ? -25.061 -0.507 30.221 1.00 96.81 107 GLU A C 1
ATOM 874 O O . GLU A 1 107 ? -25.503 -0.209 31.332 1.00 96.81 107 GLU A O 1
ATOM 879 N N . GLU A 1 108 ? -25.478 -1.590 29.561 1.00 96.81 108 GLU A N 1
ATOM 880 C CA . GLU A 1 108 ? -26.482 -2.513 30.100 1.00 96.81 108 GLU A CA 1
ATOM 881 C C . GLU A 1 108 ? -26.024 -3.136 31.430 1.00 96.81 108 GLU A C 1
ATOM 883 O O . GLU A 1 108 ? -26.768 -3.135 32.412 1.00 96.81 108 GLU A O 1
ATOM 888 N N . ILE A 1 109 ? -24.776 -3.608 31.502 1.00 97.50 109 ILE A N 1
ATOM 889 C CA . ILE A 1 109 ? -24.196 -4.163 32.734 1.00 97.50 109 ILE A CA 1
ATOM 890 C C . ILE A 1 109 ? -24.191 -3.118 33.855 1.00 97.50 109 ILE A C 1
ATOM 892 O O . ILE A 1 109 ? -24.510 -3.444 35.000 1.00 97.50 109 ILE A O 1
ATOM 896 N N . LEU A 1 110 ? -23.854 -1.860 33.558 1.00 96.88 110 LEU A N 1
ATOM 897 C CA . LEU A 1 110 ? -23.872 -0.782 34.550 1.00 96.88 110 LEU A CA 1
ATOM 898 C C . LEU A 1 110 ? -25.289 -0.501 35.063 1.00 96.88 110 LEU A C 1
ATOM 900 O O . LEU A 1 110 ? -25.468 -0.308 36.267 1.00 96.88 110 LEU A O 1
ATOM 904 N N . GLN A 1 111 ? -26.296 -0.534 34.189 1.00 96.00 111 GLN A N 1
ATOM 905 C CA . GLN A 1 111 ? -27.699 -0.404 34.594 1.00 96.00 111 GLN A CA 1
ATOM 906 C C . GLN A 1 111 ? -28.136 -1.571 35.485 1.00 96.00 111 GLN A C 1
ATOM 908 O O . GLN A 1 111 ? -28.720 -1.360 36.548 1.00 96.00 111 GLN A O 1
ATOM 913 N N . GLN A 1 112 ? -27.812 -2.805 35.094 1.00 95.31 112 GLN A N 1
ATOM 914 C CA . GLN A 1 112 ? -28.116 -3.992 35.892 1.00 95.31 112 GLN A CA 1
ATOM 915 C C . GLN A 1 112 ? -27.440 -3.933 37.264 1.00 95.31 112 GLN A C 1
ATOM 917 O O . GLN A 1 112 ? -28.086 -4.191 38.281 1.00 95.31 112 GLN A O 1
ATOM 922 N N . LYS A 1 113 ? -26.165 -3.530 37.308 1.00 96.12 113 LYS A N 1
ATOM 923 C CA . LYS A 1 113 ? -25.421 -3.330 38.554 1.00 96.12 113 LYS A CA 1
ATOM 924 C C . LYS A 1 113 ? -26.129 -2.324 39.463 1.00 96.12 113 LYS A C 1
ATOM 926 O O . LYS A 1 113 ? -26.320 -2.613 40.642 1.00 96.12 113 LYS A O 1
ATOM 931 N N . HIS A 1 114 ? -26.548 -1.181 38.922 1.00 95.81 114 HIS A N 1
ATOM 932 C CA . HIS A 1 114 ? -27.265 -0.167 39.692 1.00 95.81 114 HIS A CA 1
ATOM 933 C C . HIS A 1 114 ? -28.585 -0.703 40.264 1.00 95.81 114 HIS A C 1
ATOM 935 O O . HIS A 1 114 ? -28.882 -0.503 41.440 1.00 95.81 114 HIS A O 1
ATOM 941 N N . ASN A 1 115 ? -29.351 -1.451 39.468 1.00 96.38 115 ASN A N 1
ATOM 942 C CA . ASN A 1 115 ? -30.600 -2.057 39.928 1.00 96.38 115 ASN A CA 1
ATOM 943 C C . ASN A 1 115 ? -30.364 -3.053 41.073 1.00 96.38 115 ASN A C 1
ATOM 945 O O . ASN A 1 115 ? -31.113 -3.054 42.049 1.00 96.38 115 ASN A O 1
ATOM 949 N N . ILE A 1 116 ? -29.311 -3.871 40.984 1.00 96.56 116 ILE A N 1
ATOM 950 C CA . ILE A 1 116 ? -28.930 -4.798 42.057 1.00 96.56 116 ILE A CA 1
ATOM 951 C C . ILE A 1 116 ? -28.559 -4.026 43.327 1.00 96.56 116 ILE A C 1
ATOM 953 O O . ILE A 1 116 ? -29.027 -4.390 44.402 1.00 96.56 116 ILE A O 1
ATOM 957 N N . GLU A 1 117 ? -27.780 -2.945 43.223 1.00 97.00 117 GLU A N 1
ATOM 958 C CA . GLU A 1 117 ? -27.441 -2.095 44.376 1.00 97.00 117 GLU A CA 1
ATOM 959 C C . GLU A 1 117 ? -28.696 -1.532 45.063 1.00 97.00 117 GLU A C 1
ATOM 961 O O . GLU A 1 117 ? -28.787 -1.543 46.293 1.00 97.00 117 GLU A O 1
ATOM 966 N N . LEU A 1 118 ? -29.698 -1.098 44.290 1.00 96.62 118 LEU A N 1
ATOM 967 C CA . LEU A 1 118 ? -30.976 -0.633 44.838 1.00 96.62 118 LEU A CA 1
ATOM 968 C C . LEU A 1 118 ? -31.734 -1.749 45.570 1.00 96.62 118 LEU A C 1
ATOM 970 O O . LEU A 1 118 ? -32.260 -1.517 46.660 1.00 96.62 118 LEU A O 1
ATOM 974 N N . VAL A 1 119 ? -31.776 -2.956 44.997 1.00 97.12 119 VAL A N 1
ATOM 975 C CA . VAL A 1 119 ? -32.432 -4.120 45.616 1.00 97.12 119 VAL A CA 1
ATOM 976 C C . VAL A 1 119 ? -31.738 -4.509 46.918 1.00 97.12 119 VAL A C 1
ATOM 978 O O . VAL A 1 119 ? -32.414 -4.721 47.922 1.00 97.12 119 VAL A O 1
ATOM 981 N N . VAL A 1 120 ? -30.404 -4.554 46.931 1.00 97.31 120 VAL A N 1
ATOM 982 C CA . VAL A 1 120 ? -29.625 -4.856 48.140 1.00 97.31 120 VAL A CA 1
ATOM 983 C C . VAL A 1 120 ? -29.935 -3.843 49.239 1.00 97.31 120 VAL A C 1
ATOM 985 O O . VAL A 1 120 ? -30.296 -4.242 50.343 1.00 97.31 120 VAL A O 1
ATOM 988 N N . LYS A 1 121 ? -29.909 -2.544 48.921 1.00 95.94 121 LYS A N 1
ATOM 989 C CA . LYS A 1 121 ? -30.232 -1.482 49.883 1.00 95.94 121 LYS A CA 1
ATOM 990 C C . LYS A 1 121 ? -31.650 -1.613 50.447 1.00 95.94 121 LYS A C 1
ATOM 992 O O . LYS A 1 121 ? -31.878 -1.370 51.629 1.00 95.94 121 LYS A O 1
ATOM 997 N N . HIS A 1 122 ? -32.620 -1.982 49.610 1.00 95.69 122 HIS A N 1
ATOM 998 C CA . HIS A 1 122 ? -33.985 -2.211 50.077 1.00 95.69 122 HIS A CA 1
ATOM 999 C C . HIS A 1 122 ? -34.057 -3.396 51.048 1.00 95.69 122 HIS A C 1
ATOM 1001 O O . HIS A 1 122 ? -34.663 -3.271 52.110 1.00 95.69 122 HIS A O 1
ATOM 1007 N N . LEU A 1 123 ? -33.392 -4.510 50.728 1.00 95.56 123 LEU A N 1
ATOM 1008 C CA . LEU A 1 123 ? -33.349 -5.687 51.597 1.00 95.56 123 LEU A CA 1
ATOM 1009 C C . LEU A 1 123 ? -32.703 -5.373 52.952 1.00 95.56 123 LEU A C 1
ATOM 1011 O O . LEU A 1 123 ? -33.254 -5.755 53.983 1.00 95.56 123 LEU A O 1
ATOM 1015 N N . GLU A 1 124 ? -31.597 -4.630 52.968 1.00 96.56 124 GLU A N 1
ATOM 1016 C CA . GLU A 1 124 ? -30.944 -4.184 54.207 1.00 96.56 124 GLU A CA 1
ATOM 1017 C C . GLU A 1 124 ? -31.901 -3.387 55.103 1.00 96.56 124 GLU A C 1
ATOM 1019 O O . GLU A 1 124 ? -32.022 -3.684 56.292 1.00 96.56 124 GLU A O 1
ATOM 1024 N N . ASN A 1 125 ? -32.651 -2.441 54.527 1.00 95.94 125 ASN A N 1
ATOM 1025 C CA . ASN A 1 125 ? -33.652 -1.675 55.272 1.00 95.94 125 ASN A CA 1
ATOM 1026 C C . ASN A 1 125 ? -34.753 -2.583 55.844 1.00 95.94 125 ASN A C 1
ATOM 1028 O O . ASN A 1 125 ? -35.079 -2.476 57.024 1.00 95.94 125 ASN A O 1
ATOM 1032 N N . THR A 1 126 ? -35.288 -3.515 55.045 1.00 95.19 126 THR A N 1
ATOM 1033 C CA . THR A 1 126 ? -36.343 -4.434 55.517 1.00 95.19 126 THR A CA 1
ATOM 1034 C C . THR A 1 126 ? -35.861 -5.361 56.634 1.00 95.19 126 THR A C 1
ATOM 1036 O O . THR A 1 126 ? -36.604 -5.640 57.574 1.00 95.19 126 THR A O 1
ATOM 1039 N N . LEU A 1 127 ? -34.605 -5.816 56.578 1.00 94.12 127 LEU A N 1
ATOM 1040 C CA . LEU A 1 127 ? -34.010 -6.627 57.639 1.00 94.12 127 LEU A CA 1
ATOM 1041 C C . LEU A 1 127 ? -33.865 -5.821 58.933 1.00 94.12 127 LEU A C 1
ATOM 1043 O O . LEU A 1 127 ? -34.183 -6.337 60.005 1.00 94.12 127 LEU A O 1
ATOM 1047 N N . GLN A 1 128 ? -33.442 -4.559 58.833 1.00 94.06 128 GLN A N 1
ATOM 1048 C CA . GLN A 1 128 ? -33.329 -3.658 59.978 1.00 94.06 128 GLN A CA 1
ATOM 1049 C C . GLN A 1 128 ? -34.693 -3.420 60.647 1.00 94.06 128 GLN A C 1
ATOM 1051 O O . GLN A 1 128 ? -34.806 -3.474 61.874 1.00 94.06 128 GLN A O 1
ATOM 1056 N N . GLU A 1 129 ? -35.739 -3.202 59.845 1.00 92.88 129 GLU A N 1
ATOM 1057 C CA . GLU A 1 129 ? -37.116 -3.031 60.321 1.00 92.88 129 GLU A CA 1
ATOM 1058 C C . GLU A 1 129 ? -37.607 -4.283 61.065 1.00 92.88 129 GLU A C 1
ATOM 1060 O O . GLU A 1 129 ? -38.053 -4.188 62.211 1.00 92.88 129 GLU A O 1
ATOM 1065 N N . LEU A 1 130 ? -37.443 -5.475 60.480 1.00 91.81 130 LEU A N 1
ATOM 1066 C CA . LEU A 1 130 ? -37.839 -6.734 61.120 1.00 91.81 130 LEU A CA 1
ATOM 1067 C C . LEU A 1 130 ? -37.107 -6.972 62.451 1.00 91.81 130 LEU A C 1
ATOM 1069 O O . LEU A 1 130 ? -37.740 -7.346 63.441 1.00 91.81 130 LEU A O 1
ATOM 1073 N N . GLN A 1 131 ? -35.800 -6.700 62.515 1.00 88.44 131 GLN A N 1
ATOM 1074 C CA . GLN A 1 131 ? -35.023 -6.823 63.755 1.00 88.44 131 GLN A CA 1
ATOM 1075 C C . GLN A 1 131 ? -35.518 -5.873 64.851 1.00 88.44 131 GLN A C 1
ATOM 1077 O O . GLN A 1 131 ? -35.591 -6.265 66.014 1.00 88.44 131 GLN A O 1
ATOM 1082 N N . SER A 1 132 ? -35.915 -4.649 64.491 1.00 83.31 132 SER A N 1
ATOM 1083 C CA . SER A 1 132 ? -36.482 -3.698 65.454 1.00 83.31 132 SER A CA 1
ATOM 1084 C C . SER A 1 132 ? -37.863 -4.112 65.982 1.00 83.31 132 SER A C 1
ATOM 1086 O O . SER A 1 132 ? -38.175 -3.832 67.136 1.00 83.31 132 SER A O 1
ATOM 1088 N N . THR A 1 133 ? -38.661 -4.847 65.198 1.00 77.00 133 THR A N 1
ATOM 1089 C CA . THR A 1 133 ? -39.975 -5.358 65.639 1.00 77.00 133 THR A CA 1
ATOM 1090 C C . THR A 1 133 ? -39.913 -6.588 66.551 1.00 77.00 133 THR A C 1
ATOM 1092 O O . THR A 1 133 ? -40.851 -6.814 67.308 1.00 77.00 133 THR A O 1
ATOM 1095 N N . GLN A 1 134 ? -38.827 -7.371 66.521 1.00 63.94 134 GLN A N 1
ATOM 1096 C CA . GLN A 1 134 ? -38.638 -8.537 67.403 1.00 63.94 134 GLN A CA 1
ATOM 1097 C C . GLN A 1 134 ? -38.006 -8.190 68.767 1.00 63.94 134 GLN A C 1
ATOM 1099 O O . GLN A 1 134 ? -37.862 -9.068 69.614 1.00 63.94 134 GLN A O 1
ATOM 1104 N N . GLY A 1 135 ? -37.611 -6.930 68.980 1.00 57.69 135 GLY A N 1
ATOM 1105 C CA . GLY A 1 135 ? -36.981 -6.439 70.212 1.00 57.69 135 GLY A CA 1
ATOM 1106 C C . GLY A 1 135 ? -37.939 -5.873 71.274 1.00 57.69 135 GLY A C 1
ATOM 1107 O O . GLY A 1 135 ? -37.468 -5.235 72.217 1.00 57.69 135 GLY A O 1
ATOM 1108 N N . HIS A 1 1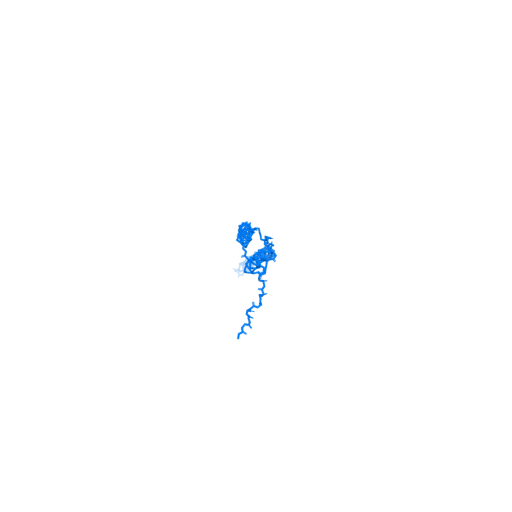36 ? -39.253 -6.068 71.127 1.00 45.66 136 HIS A N 1
ATOM 1109 C CA . HIS A 1 136 ? -40.301 -5.664 72.076 1.00 45.66 136 HIS A CA 1
ATOM 1110 C C . HIS A 1 136 ? -41.095 -6.878 72.555 1.00 45.66 136 HIS A C 1
ATOM 1112 O O . HIS A 1 136 ? -41.434 -6.896 73.759 1.00 45.66 136 HIS A O 1
#